Protein AF-A0A6N2Y476-F1 (afdb_monomer)

Foldseek 3Di:
DPPPPDPLDDADFAAEEEEEQCFLVVVCLVCLVRDDPRYAYEYEYQDPVRLVSNCVSPVVRNNHPYYDYDPLVDDPPDDPDDPDDDDNVVSPPSVVVVVVVVCVVPQWHWYDDPVGIDIDHDDDPPD

Solvent-accessible surface area (backbone atoms only — not comparable to full-atom values): 7769 Å² total; per-residue (Å²): 134,86,80,78,73,77,78,79,82,74,79,56,87,68,32,36,37,40,30,58,70,39,51,41,35,58,72,55,49,79,39,53,98,63,59,64,84,55,35,40,33,34,39,22,24,61,49,66,70,32,45,54,46,16,47,73,57,37,70,85,40,86,35,57,74,42,77,43,81,44,38,64,90,49,57,100,82,62,82,97,79,72,97,72,92,72,64,69,88,76,44,52,68,52,46,51,52,53,52,49,53,52,38,68,77,54,50,41,36,34,40,44,47,102,89,48,78,47,81,49,63,70,76,77,78,83,125

Secondary structure (DSSP, 8-state):
-------SS-PPTT-EEEEET-TTSHHHHHTGGGS-TT-EEEEEES-HHHHHHHHHHHTT-TTEEEEEE--SS--TTS-S-------GGG-HHHHHHHHHHHHHHHSEEEEEETTEEEEEEPPP---

Nearest PDB structures (foldseek):
  3gu3-assembly1_B  TM=7.467E-01  e=5.320E-04  Bacillus cereus ATCC 14579
  3id5-assembly1_F  TM=5.139E-01  e=8.970E-04  Saccharolobus solfataricus
  3eey-assembly4_I  TM=5.466E-01  e=1.964E-03  Acetivibrio thermocellus ATCC 27405
  7cvu-assembly2_B  TM=7.503E-01  e=2.676E-02  Niastella koreensis GR20-10
  7cvu-assembly1_A  TM=7.505E-01  e=3.960E-02  Niastella koreensis GR20-10

Sequence (127 aa):
MLFIEYTYNQFCPNAKILDIGCGDGTIWLNNQNKISNNISITLADISLKMLEECQNNTQHLPQIKTIEEADCYYLPYLDKSFDNLEPLYKKKKQLYEYMQKYLNKNNLFYLTTHAGMFVARKRKKCR

InterPro domains:
  IPR029063 S-adenosyl-L-methionine-dependent methyltransferase superfamily [G3DSA:3.40.50.150] (1-125)
  IPR029063 S-adenosyl-L-methionine-dependent methyltransferase superfamily [SSF53335] (11-118)
  IPR041698 Methyltransferase domain 25 [PF13649] (17-83)

pLDDT: mean 73.13, std 19.42, range [24.47, 97.31]

Structure (mmCIF, N/CA/C/O backbone):
data_AF-A0A6N2Y476-F1
#
_entry.id   AF-A0A6N2Y476-F1
#
loop_
_atom_site.group_PDB
_atom_site.id
_atom_site.type_symbol
_atom_site.label_atom_id
_atom_site.label_alt_id
_atom_site.label_comp_id
_atom_site.label_asym_id
_atom_site.label_entity_id
_atom_site.label_seq_id
_atom_site.pdbx_PDB_ins_code
_atom_site.Cartn_x
_atom_site.Cartn_y
_atom_site.Cartn_z
_atom_site.occupancy
_atom_site.B_iso_or_equiv
_atom_site.auth_seq_id
_atom_site.auth_comp_id
_atom_site.auth_asym_i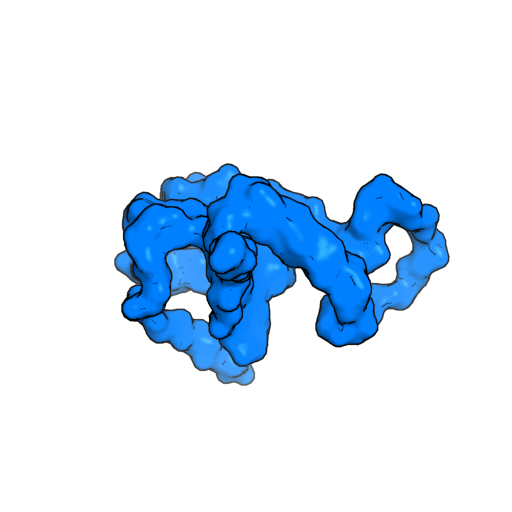d
_atom_site.auth_atom_id
_atom_site.pdbx_PDB_model_num
ATOM 1 N N . MET A 1 1 ? 4.094 22.759 -2.926 1.00 27.27 1 MET A N 1
ATOM 2 C CA . MET A 1 1 ? 3.760 21.923 -1.756 1.00 27.27 1 MET A CA 1
ATOM 3 C C . MET A 1 1 ? 2.258 21.687 -1.787 1.00 27.27 1 MET A C 1
ATOM 5 O O . MET A 1 1 ? 1.499 22.546 -1.363 1.00 27.27 1 MET A O 1
ATOM 9 N N . LEU A 1 2 ? 1.820 20.611 -2.447 1.00 24.47 2 LEU A N 1
ATOM 10 C CA . LEU A 1 2 ? 0.409 20.223 -2.472 1.00 24.47 2 LEU A CA 1
ATOM 11 C C . LEU A 1 2 ? 0.092 19.628 -1.100 1.00 24.47 2 LEU A C 1
ATOM 13 O O . LEU A 1 2 ? 0.445 18.486 -0.820 1.00 24.47 2 LEU A O 1
ATOM 17 N N . PHE A 1 3 ? -0.505 20.437 -0.229 1.00 28.52 3 PHE A N 1
ATOM 18 C CA . PHE A 1 3 ? -1.134 19.951 0.991 1.00 28.52 3 PHE A CA 1
ATOM 19 C C . PHE A 1 3 ? -2.353 19.128 0.574 1.00 28.52 3 PHE A C 1
ATOM 21 O O . PHE A 1 3 ? -3.439 19.661 0.369 1.00 28.52 3 PHE A O 1
ATOM 28 N N . ILE A 1 4 ? -2.169 17.823 0.386 1.00 38.19 4 ILE A N 1
ATOM 29 C CA . ILE A 1 4 ? -3.295 16.893 0.367 1.00 38.19 4 ILE A CA 1
ATOM 30 C C . ILE A 1 4 ? -3.706 16.736 1.830 1.00 38.19 4 ILE A C 1
ATOM 32 O O . ILE A 1 4 ? -3.231 15.850 2.540 1.00 38.19 4 ILE A O 1
ATOM 36 N N . GLU A 1 5 ? -4.538 17.654 2.317 1.00 39.50 5 GLU A N 1
ATOM 37 C CA . GLU A 1 5 ? -5.277 17.416 3.548 1.00 39.50 5 GLU A CA 1
ATOM 38 C C . GLU A 1 5 ? -6.262 16.277 3.274 1.00 39.50 5 GLU A C 1
ATOM 40 O O . GLU A 1 5 ? -7.252 16.432 2.556 1.00 39.50 5 GLU A O 1
ATOM 45 N N . TYR A 1 6 ? -5.972 15.099 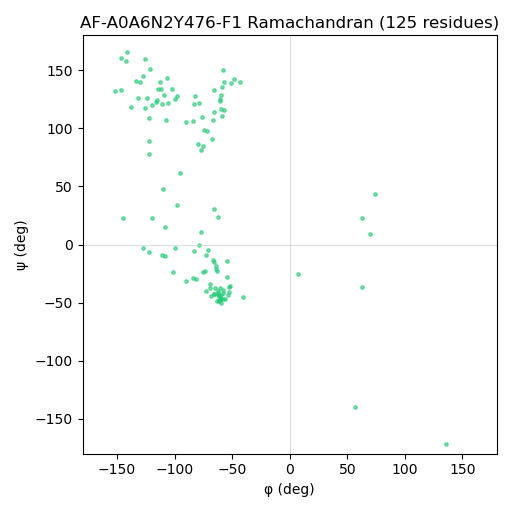3.824 1.00 51.03 6 TYR A N 1
ATOM 46 C CA . TYR A 1 6 ? -6.932 14.006 3.869 1.00 51.03 6 TYR A CA 1
ATOM 47 C C . TYR A 1 6 ? -8.168 14.484 4.632 1.00 51.03 6 TYR A C 1
ATOM 49 O O . TYR A 1 6 ? -8.131 14.696 5.845 1.00 51.03 6 TYR A O 1
ATOM 57 N N . THR A 1 7 ? -9.285 14.656 3.929 1.00 45.12 7 THR A N 1
ATOM 58 C CA . THR A 1 7 ? -10.573 14.993 4.541 1.00 45.12 7 THR A CA 1
ATOM 59 C C . THR A 1 7 ? -11.190 13.741 5.179 1.00 45.12 7 THR A C 1
ATOM 61 O O . THR A 1 7 ? -12.023 13.051 4.604 1.00 45.12 7 THR A O 1
ATOM 64 N N . TYR A 1 8 ? -10.699 13.461 6.388 1.00 46.69 8 TYR A N 1
ATOM 65 C CA . TYR A 1 8 ? -11.151 12.668 7.550 1.00 46.69 8 TYR A CA 1
ATOM 66 C C . TYR A 1 8 ? -12.407 11.759 7.528 1.00 46.69 8 TYR A C 1
ATOM 68 O O . TYR A 1 8 ? -12.466 10.829 8.323 1.00 46.69 8 TYR A O 1
ATOM 76 N N . ASN A 1 9 ? -13.428 11.962 6.693 1.00 46.47 9 ASN A N 1
ATOM 77 C CA . ASN A 1 9 ? -14.793 11.492 7.004 1.00 46.47 9 ASN A CA 1
ATOM 78 C C . ASN A 1 9 ? -15.426 10.485 6.020 1.00 46.47 9 ASN A C 1
ATOM 80 O O . ASN A 1 9 ? -16.649 10.384 5.973 1.00 46.47 9 ASN A O 1
ATOM 84 N N . GLN A 1 10 ? -14.656 9.726 5.228 1.00 61.03 10 GLN A N 1
ATOM 85 C CA . GLN A 1 10 ? -15.246 8.896 4.151 1.00 61.03 10 GLN A CA 1
ATOM 86 C C . GLN A 1 10 ? -14.973 7.385 4.193 1.00 61.03 10 GLN A C 1
ATOM 88 O O . GLN A 1 10 ? -15.556 6.645 3.391 1.00 61.03 10 GLN A O 1
ATOM 93 N N . PHE A 1 11 ? -14.126 6.884 5.094 1.00 72.50 11 PHE A N 1
ATOM 94 C CA . PHE A 1 11 ? -13.898 5.441 5.156 1.00 72.50 11 PHE A CA 1
ATOM 95 C C . PHE A 1 11 ? -15.050 4.754 5.880 1.00 72.50 11 PHE A C 1
ATOM 97 O O . PHE A 1 11 ? -15.338 5.047 7.040 1.00 72.50 11 PHE A O 1
ATOM 104 N N . CYS A 1 12 ? -15.710 3.816 5.200 1.00 74.31 12 CYS A N 1
ATOM 105 C CA . CYS A 1 12 ? -16.671 2.949 5.862 1.00 74.31 12 CYS A CA 1
ATOM 106 C C . CYS A 1 12 ? -15.991 2.185 7.015 1.00 74.31 12 CYS A C 1
ATOM 108 O O . CYS A 1 12 ? -14.807 1.849 6.917 1.00 74.31 12 CYS A O 1
ATOM 110 N N . PRO A 1 13 ? -16.727 1.836 8.084 1.00 78.31 13 PRO A N 1
ATOM 111 C CA . PRO A 1 13 ? -16.233 0.881 9.068 1.00 78.31 13 PRO A CA 1
ATOM 112 C C . PRO A 1 13 ? -15.732 -0.395 8.380 1.00 78.31 13 PRO A C 1
ATOM 114 O O . PRO A 1 13 ? -16.360 -0.884 7.438 1.00 78.31 13 PRO A O 1
ATOM 117 N N . ASN A 1 14 ? -14.612 -0.939 8.850 1.00 84.19 14 ASN A N 1
ATOM 118 C CA . ASN A 1 14 ? -13.925 -2.096 8.265 1.00 84.19 14 ASN A CA 1
ATOM 119 C C . ASN A 1 14 ? -13.399 -1.859 6.840 1.00 84.19 14 ASN A C 1
ATOM 121 O O . ASN A 1 14 ? -13.196 -2.817 6.088 1.00 84.19 14 ASN A O 1
ATOM 125 N N . ALA A 1 15 ? -13.181 -0.598 6.450 1.00 84.81 15 ALA A N 1
ATOM 126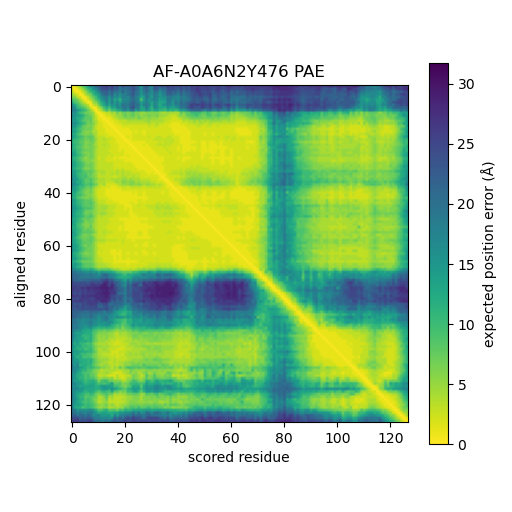 C CA . ALA A 1 15 ? -12.571 -0.272 5.171 1.00 84.81 15 ALA A CA 1
ATOM 127 C C . ALA A 1 15 ? -11.199 -0.933 5.031 1.00 84.81 15 ALA A C 1
ATOM 129 O O . ALA A 1 15 ? -10.386 -0.965 5.957 1.00 84.81 15 ALA A O 1
ATOM 130 N N . LYS A 1 16 ? -10.946 -1.420 3.818 1.00 89.00 16 LYS A N 1
ATOM 131 C CA . LYS A 1 16 ? -9.636 -1.879 3.379 1.00 89.00 16 LYS A CA 1
ATOM 132 C C . LYS A 1 16 ? -9.071 -0.835 2.433 1.00 89.00 16 LYS A C 1
ATOM 134 O O . LYS A 1 16 ? -9.713 -0.503 1.438 1.00 89.00 16 LYS A O 1
ATOM 139 N N . ILE A 1 17 ? -7.911 -0.299 2.761 1.00 87.75 17 ILE A N 1
ATOM 140 C CA . ILE A 1 17 ? -7.265 0.788 2.034 1.00 87.75 17 ILE A CA 1
ATOM 141 C C . ILE A 1 17 ? -5.996 0.236 1.395 1.00 87.75 17 ILE A C 1
ATOM 143 O O . ILE A 1 17 ? -5.307 -0.598 1.982 1.00 87.75 17 ILE A O 1
ATOM 147 N N . LEU A 1 18 ? -5.733 0.665 0.172 1.00 87.75 18 LEU A N 1
ATOM 148 C CA . LEU A 1 18 ? -4.513 0.406 -0.570 1.00 87.75 18 LEU A CA 1
ATOM 149 C C . LEU A 1 18 ? -3.945 1.757 -1.003 1.00 87.75 18 LEU A C 1
ATOM 151 O O . LEU A 1 18 ? -4.598 2.477 -1.756 1.00 87.75 18 LEU A O 1
ATOM 155 N N . ASP A 1 19 ? -2.754 2.087 -0.525 1.00 87.12 19 ASP A N 1
ATOM 156 C CA . ASP A 1 19 ? -2.032 3.301 -0.900 1.00 87.12 19 ASP A CA 1
ATOM 157 C C . ASP A 1 19 ? -0.856 2.926 -1.802 1.00 87.12 19 ASP A C 1
ATOM 159 O O . ASP A 1 19 ? 0.101 2.309 -1.337 1.00 87.12 19 ASP A O 1
ATOM 163 N N . ILE A 1 20 ? -0.967 3.221 -3.102 1.00 81.69 20 ILE A N 1
ATOM 164 C CA . ILE A 1 20 ? 0.055 2.869 -4.098 1.00 81.69 20 ILE A CA 1
ATOM 165 C C . ILE A 1 20 ? 0.949 4.080 -4.344 1.00 81.69 20 ILE A C 1
ATOM 167 O O . ILE A 1 20 ? 0.460 5.149 -4.714 1.00 81.69 20 ILE A O 1
ATOM 171 N N . GLY A 1 21 ? 2.258 3.876 -4.229 1.00 82.12 21 GLY A N 1
ATOM 172 C CA . GLY A 1 21 ? 3.224 4.966 -4.172 1.00 82.12 21 GLY A CA 1
ATOM 173 C C . GLY A 1 21 ? 3.173 5.654 -2.811 1.00 82.12 21 GLY A C 1
ATOM 174 O O . GLY A 1 21 ? 3.126 6.881 -2.750 1.00 82.12 21 GLY A O 1
ATOM 175 N N . CYS A 1 22 ? 3.094 4.868 -1.731 1.00 87.00 22 CYS A N 1
ATOM 176 C CA . CYS A 1 22 ? 2.955 5.390 -0.371 1.00 87.00 22 CYS A CA 1
ATOM 177 C C . CYS A 1 22 ? 4.187 6.173 0.115 1.00 87.00 22 CYS A C 1
ATOM 179 O O . CYS A 1 22 ? 4.109 6.848 1.147 1.00 87.00 22 CYS A O 1
ATOM 181 N N . GLY A 1 23 ? 5.322 6.069 -0.588 1.00 88.56 23 GLY A N 1
ATOM 182 C CA . GLY A 1 23 ? 6.595 6.641 -0.175 1.00 88.56 23 GLY A CA 1
ATOM 183 C C . GLY A 1 23 ? 7.012 6.137 1.205 1.00 88.56 23 GLY A C 1
ATOM 184 O O . GLY A 1 23 ? 6.790 4.980 1.559 1.00 88.56 23 GLY A O 1
ATOM 185 N N . ASP A 1 24 ? 7.564 7.038 2.006 1.00 92.62 24 ASP A N 1
ATOM 186 C CA . ASP A 1 24 ? 7.990 6.809 3.390 1.00 92.62 24 ASP A CA 1
ATOM 187 C C . ASP A 1 24 ? 6.827 6.774 4.409 1.00 92.62 24 ASP A C 1
ATOM 189 O 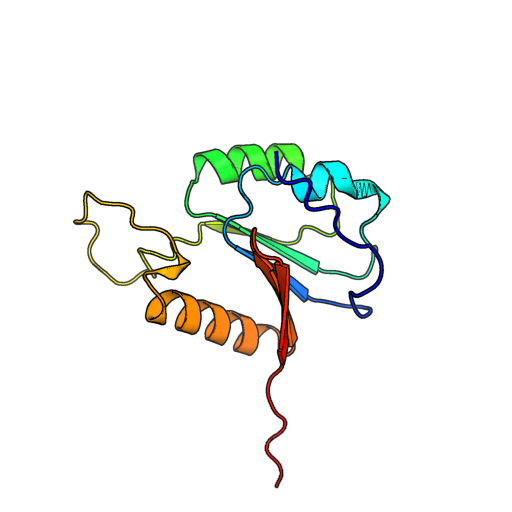O . ASP A 1 24 ? 7.046 6.836 5.619 1.00 92.62 24 ASP A O 1
ATOM 193 N N . GLY A 1 25 ? 5.568 6.737 3.958 1.00 91.81 25 GLY A N 1
ATOM 194 C CA . GLY A 1 25 ? 4.399 6.712 4.839 1.00 91.81 25 GLY A CA 1
ATOM 195 C C . GLY A 1 25 ? 4.127 8.011 5.612 1.00 91.81 25 GLY A C 1
ATOM 196 O O . GLY A 1 25 ? 3.229 8.020 6.460 1.00 91.81 25 GLY A O 1
ATOM 197 N N . THR A 1 26 ? 4.819 9.121 5.319 1.00 90.25 26 THR A N 1
ATOM 198 C CA . THR A 1 26 ? 4.671 10.415 6.021 1.00 90.25 26 THR A CA 1
ATOM 199 C C . THR A 1 26 ? 3.220 10.891 6.099 1.00 90.25 26 THR A C 1
ATOM 201 O O . THR A 1 26 ? 2.789 11.454 7.105 1.00 90.25 26 THR A O 1
ATOM 204 N N . ILE A 1 27 ? 2.424 10.637 5.060 1.00 86.94 27 ILE A N 1
ATOM 205 C CA . ILE A 1 27 ? 0.994 10.960 5.043 1.00 86.94 27 ILE A CA 1
ATOM 206 C C . ILE A 1 27 ? 0.245 10.282 6.199 1.00 86.94 27 ILE A C 1
ATOM 208 O O . ILE A 1 27 ? -0.544 10.934 6.887 1.00 86.94 27 ILE A O 1
ATOM 212 N N . TRP A 1 28 ? 0.484 8.991 6.418 1.00 89.69 28 TRP A N 1
ATOM 213 C CA . TRP A 1 28 ? -0.186 8.214 7.458 1.00 89.69 28 TRP A CA 1
ATOM 214 C C . TRP A 1 28 ? 0.328 8.597 8.840 1.00 89.69 28 TRP A C 1
ATOM 216 O O . TRP A 1 28 ? -0.475 8.790 9.751 1.00 89.69 28 TRP A O 1
ATOM 226 N N . LEU A 1 29 ? 1.638 8.817 8.969 1.00 91.12 29 LEU A N 1
ATOM 227 C CA . LEU A 1 29 ? 2.256 9.295 10.204 1.00 91.12 29 LEU A CA 1
ATOM 228 C C . LEU A 1 29 ? 1.687 10.656 10.638 1.00 91.12 29 LEU A C 1
ATOM 230 O O . LEU A 1 29 ? 1.206 10.802 11.762 1.00 91.12 29 LEU A O 1
ATOM 234 N N . ASN A 1 30 ? 1.650 11.635 9.732 1.00 89.56 30 ASN A N 1
ATOM 235 C CA . ASN A 1 30 ? 1.143 12.981 10.019 1.00 89.56 30 ASN A CA 1
ATOM 236 C C . ASN A 1 30 ? -0.347 12.995 10.386 1.00 89.56 30 ASN A C 1
ATOM 238 O O . ASN A 1 30 ? -0.823 13.918 11.047 1.00 89.56 30 ASN A O 1
ATOM 242 N N . ASN A 1 31 ? -1.092 11.972 9.966 1.00 85.69 31 ASN A N 1
ATOM 243 C CA . ASN A 1 31 ? -2.515 11.831 10.240 1.00 85.69 31 ASN A CA 1
ATOM 244 C C . ASN A 1 31 ? -2.818 10.715 11.251 1.00 85.69 31 ASN A C 1
ATOM 246 O O . ASN A 1 31 ? -3.979 10.358 11.394 1.00 85.69 31 ASN A O 1
ATOM 250 N N . GLN A 1 32 ? -1.840 10.193 11.998 1.00 88.25 32 GLN A N 1
ATOM 251 C CA . GLN A 1 32 ? -2.022 9.022 12.872 1.00 88.25 32 GLN A CA 1
ATOM 252 C C . GLN A 1 32 ? -3.194 9.132 13.861 1.00 88.25 32 GLN A C 1
ATOM 254 O O . GLN A 1 32 ? -3.985 8.203 14.002 1.00 88.25 32 GLN A O 1
ATOM 259 N N . ASN A 1 33 ? -3.382 10.308 14.470 1.00 86.94 33 ASN A N 1
ATOM 260 C CA . ASN A 1 33 ? -4.462 10.573 15.433 1.00 86.94 33 ASN A CA 1
ATOM 261 C C . ASN A 1 33 ? -5.851 10.649 14.774 1.00 86.94 33 ASN A C 1
ATOM 263 O O . ASN A 1 33 ? -6.866 10.817 15.448 1.00 86.94 33 ASN A O 1
ATOM 267 N N . LYS A 1 34 ? -5.880 10.571 13.443 1.00 82.00 34 LYS A N 1
ATOM 268 C CA . LYS A 1 34 ? -7.046 10.748 12.586 1.00 82.00 34 LYS A CA 1
ATOM 269 C C . LYS A 1 34 ? -7.543 9.460 11.954 1.00 82.00 34 LYS A C 1
ATOM 271 O O . LYS A 1 34 ? -8.623 9.431 11.368 1.00 82.00 34 LYS A O 1
ATOM 276 N N . ILE A 1 35 ? -6.770 8.389 12.084 1.00 82.00 35 ILE A N 1
ATOM 277 C CA . ILE A 1 35 ? -7.069 7.106 11.468 1.00 82.00 35 ILE A CA 1
ATOM 278 C C . ILE A 1 35 ? -8.053 6.348 12.361 1.00 82.00 35 ILE A C 1
ATOM 280 O O . ILE A 1 35 ? -7.762 6.045 13.517 1.00 82.00 35 ILE A O 1
ATOM 284 N N . SER A 1 36 ? -9.224 6.004 11.820 1.00 84.56 36 SER A N 1
ATOM 285 C CA . SER A 1 36 ? -10.177 5.143 12.525 1.00 84.56 36 SER A CA 1
ATOM 286 C C . SER A 1 36 ? -9.541 3.792 12.864 1.00 84.56 36 SER A C 1
ATOM 288 O O . SER A 1 36 ? -8.919 3.166 12.012 1.00 84.56 36 SER A O 1
ATOM 290 N N . ASN A 1 37 ? -9.739 3.299 14.088 1.00 84.56 37 ASN A N 1
ATOM 291 C CA . ASN A 1 37 ? -9.180 2.014 14.532 1.00 84.56 37 ASN A CA 1
ATOM 292 C C . ASN A 1 37 ? -9.728 0.804 13.757 1.00 84.56 37 ASN A C 1
ATOM 294 O O . ASN A 1 37 ? -9.092 -0.245 13.717 1.00 84.56 37 ASN A O 1
ATOM 298 N N . ASN A 1 38 ? -10.893 0.950 13.123 1.00 86.56 38 ASN A N 1
ATOM 299 C CA . ASN A 1 38 ? -11.593 -0.140 12.445 1.00 86.56 38 ASN A CA 1
ATOM 300 C C . ASN A 1 38 ? -11.322 -0.155 10.937 1.00 86.56 38 ASN A C 1
ATOM 302 O O . ASN A 1 38 ? -12.217 -0.483 10.165 1.00 86.56 38 ASN A O 1
ATOM 306 N N . ILE A 1 39 ? -10.129 0.229 10.491 1.00 87.81 39 ILE A N 1
ATOM 307 C CA . ILE A 1 39 ? -9.731 0.116 9.083 1.00 87.81 39 ILE A CA 1
ATOM 308 C C . ILE A 1 39 ? -8.421 -0.659 8.974 1.00 87.81 39 ILE A C 1
ATOM 310 O O . ILE A 1 39 ? -7.675 -0.811 9.940 1.00 87.81 39 ILE A O 1
ATOM 314 N N . SER A 1 40 ? -8.161 -1.202 7.793 1.00 92.00 40 SER A N 1
ATOM 315 C CA . SER A 1 40 ? -6.922 -1.911 7.481 1.00 92.00 40 SER A CA 1
ATOM 316 C C . SER A 1 40 ? -6.272 -1.266 6.275 1.00 92.00 40 SER A C 1
ATOM 318 O O . SER A 1 40 ? -6.917 -1.122 5.238 1.00 92.00 40 SER A O 1
ATOM 320 N N . ILE A 1 41 ? -5.009 -0.891 6.413 1.00 91.50 41 ILE A N 1
ATOM 321 C CA . ILE A 1 41 ? -4.251 -0.180 5.390 1.00 91.50 41 ILE A CA 1
ATOM 322 C C . ILE A 1 41 ? -3.124 -1.084 4.895 1.00 91.50 41 ILE A C 1
ATOM 324 O O . ILE A 1 41 ? -2.414 -1.714 5.686 1.00 91.50 41 ILE A O 1
ATOM 328 N N . THR A 1 42 ? -2.984 -1.148 3.577 1.00 92.31 42 THR A N 1
ATOM 329 C CA . THR A 1 42 ? -1.832 -1.713 2.879 1.00 92.31 42 THR A CA 1
ATOM 330 C C . THR A 1 42 ? -1.082 -0.578 2.200 1.00 92.31 42 THR A C 1
ATOM 332 O O . THR A 1 42 ? -1.668 0.143 1.390 1.00 92.31 42 THR A O 1
ATOM 335 N N . LEU A 1 43 ? 0.188 -0.418 2.563 1.00 91.19 43 LEU A N 1
ATOM 336 C CA . LEU A 1 43 ? 1.106 0.561 1.993 1.00 91.19 43 LEU A CA 1
ATOM 337 C C . LEU A 1 43 ? 1.981 -0.147 0.965 1.00 91.19 43 LEU A C 1
ATOM 339 O O . LEU A 1 43 ? 2.573 -1.183 1.267 1.00 91.19 43 LEU A O 1
ATOM 343 N N . ALA A 1 44 ? 2.003 0.374 -0.254 1.00 88.44 44 ALA A N 1
ATOM 344 C CA . ALA A 1 44 ? 2.689 -0.250 -1.367 1.00 88.44 44 ALA A CA 1
ATOM 345 C C . ALA A 1 44 ? 3.544 0.784 -2.101 1.00 88.44 44 ALA A C 1
ATOM 347 O O . ALA A 1 44 ? 3.043 1.817 -2.547 1.00 88.44 44 ALA A O 1
ATOM 348 N N . ASP A 1 45 ? 4.828 0.490 -2.266 1.00 85.75 45 ASP A N 1
ATOM 349 C CA . ASP A 1 45 ? 5.768 1.311 -3.028 1.00 85.75 45 ASP A CA 1
ATOM 350 C C . ASP A 1 45 ? 6.739 0.408 -3.791 1.00 85.75 45 ASP A C 1
ATOM 352 O O . ASP A 1 45 ? 6.933 -0.758 -3.449 1.00 85.75 45 ASP A O 1
ATOM 356 N N . ILE A 1 46 ? 7.334 0.946 -4.849 1.00 81.06 46 ILE A N 1
ATOM 357 C CA . ILE A 1 46 ? 8.364 0.258 -5.628 1.00 81.06 46 ILE A CA 1
ATOM 358 C C . ILE A 1 46 ? 9.738 0.378 -4.965 1.00 81.06 46 ILE A C 1
ATOM 360 O O . ILE A 1 46 ? 10.596 -0.485 -5.118 1.00 81.06 46 ILE A O 1
ATOM 364 N N . SER A 1 47 ? 9.982 1.469 -4.243 1.00 83.94 47 SER A N 1
ATOM 365 C CA . SER A 1 47 ? 11.282 1.736 -3.651 1.00 83.94 47 SER A CA 1
ATOM 366 C C . SER A 1 47 ? 11.411 1.016 -2.314 1.00 83.94 47 SER A C 1
ATOM 368 O O . SER A 1 47 ? 10.874 1.470 -1.307 1.00 83.94 47 SER A O 1
ATOM 370 N N . LEU A 1 48 ? 12.195 -0.065 -2.272 1.00 86.50 48 LEU A N 1
ATOM 371 C CA . LEU A 1 48 ? 12.531 -0.761 -1.021 1.00 86.50 48 LEU A CA 1
ATOM 372 C C . LEU A 1 48 ? 13.103 0.183 0.044 1.00 86.50 48 LEU A C 1
ATOM 374 O O . LEU A 1 48 ? 12.776 0.048 1.218 1.00 86.50 48 LEU A O 1
ATOM 378 N N . LYS A 1 49 ? 13.893 1.181 -0.373 1.00 88.88 49 LYS A N 1
ATOM 379 C CA . LYS A 1 49 ? 14.398 2.221 0.530 1.00 88.88 49 LYS A CA 1
ATOM 380 C C . LYS A 1 49 ? 13.254 3.032 1.152 1.00 88.88 49 LYS A C 1
ATOM 382 O O . LYS A 1 49 ? 13.264 3.276 2.353 1.00 88.88 49 LYS A O 1
ATOM 387 N N . MET A 1 50 ? 12.261 3.428 0.350 1.00 90.94 50 MET A N 1
ATOM 388 C CA . MET A 1 50 ? 11.075 4.117 0.874 1.00 90.94 50 MET A CA 1
ATOM 389 C C . MET A 1 50 ? 10.274 3.205 1.801 1.00 90.94 50 MET A C 1
ATOM 391 O O . MET A 1 50 ? 9.781 3.678 2.814 1.00 90.94 50 MET A O 1
ATOM 395 N N . LEU A 1 51 ? 10.167 1.907 1.504 1.00 93.50 51 LEU A N 1
ATOM 396 C CA . LEU A 1 51 ? 9.443 0.961 2.358 1.00 93.50 51 LEU A CA 1
ATOM 397 C C . LEU A 1 51 ? 10.134 0.701 3.695 1.00 93.50 51 LEU A C 1
ATOM 399 O O . LEU A 1 51 ? 9.451 0.530 4.701 1.00 93.50 51 LEU A O 1
ATOM 40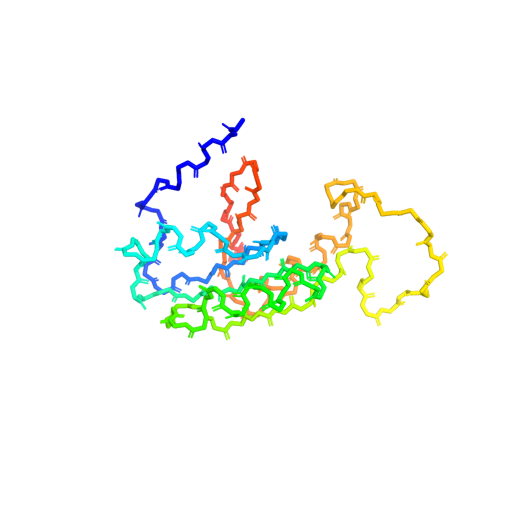3 N N . GLU A 1 52 ? 11.464 0.706 3.728 1.00 95.31 52 GLU A N 1
ATOM 404 C CA . GLU A 1 52 ? 12.226 0.655 4.975 1.00 95.31 52 GLU A CA 1
ATOM 405 C C . GLU A 1 52 ? 11.920 1.882 5.847 1.00 95.31 52 GLU A C 1
ATOM 407 O O . GLU A 1 52 ? 11.560 1.749 7.019 1.00 95.31 52 GLU A O 1
ATOM 412 N N . GLU A 1 53 ? 11.969 3.082 5.261 1.00 96.31 53 GLU A N 1
ATOM 413 C CA . GLU A 1 53 ? 11.587 4.327 5.938 1.00 96.31 53 GLU A CA 1
ATOM 414 C C . GLU A 1 53 ? 10.101 4.311 6.351 1.00 96.31 53 GLU A C 1
ATOM 416 O O . GLU A 1 53 ? 9.760 4.677 7.476 1.00 96.31 53 GLU A O 1
ATOM 421 N N . CYS A 1 54 ? 9.222 3.788 5.495 1.00 96.25 54 CYS A N 1
ATOM 422 C CA . CYS A 1 54 ? 7.791 3.629 5.741 1.00 96.25 54 CYS A CA 1
ATOM 423 C C . CYS A 1 54 ? 7.506 2.725 6.937 1.00 96.25 54 CYS A C 1
ATOM 425 O O . CYS A 1 54 ? 6.719 3.084 7.818 1.00 96.25 54 CYS A O 1
ATOM 427 N N . GLN A 1 55 ? 8.173 1.574 7.006 1.00 97.31 55 GLN A N 1
ATOM 428 C CA . GLN A 1 55 ? 8.082 0.661 8.137 1.00 97.31 55 GLN A CA 1
ATOM 429 C C . GLN A 1 55 ? 8.523 1.361 9.421 1.00 97.31 55 GLN A C 1
ATOM 431 O O . GLN A 1 55 ? 7.800 1.313 10.416 1.00 97.31 55 GLN A O 1
ATOM 436 N N . ASN A 1 56 ? 9.648 2.076 9.394 1.00 97.12 56 ASN A N 1
ATOM 437 C CA . ASN A 1 56 ? 10.133 2.814 10.559 1.00 97.12 56 ASN A CA 1
ATOM 438 C C . ASN A 1 56 ? 9.129 3.874 11.034 1.00 97.12 56 ASN A C 1
ATOM 440 O O . ASN A 1 56 ? 8.862 3.964 12.234 1.00 97.12 56 ASN A O 1
ATOM 444 N N . ASN A 1 57 ? 8.536 4.612 10.095 1.00 96.62 57 ASN A N 1
ATOM 445 C CA . ASN A 1 57 ? 7.586 5.692 10.351 1.00 96.62 57 ASN A CA 1
ATOM 446 C C . ASN A 1 57 ? 6.201 5.215 10.794 1.00 96.62 57 ASN A C 1
ATOM 448 O O . ASN A 1 57 ? 5.458 5.998 11.380 1.00 96.62 57 ASN A O 1
ATOM 452 N N . THR A 1 58 ? 5.807 3.979 10.479 1.00 96.19 58 THR A N 1
ATOM 453 C CA . THR A 1 58 ? 4.410 3.542 10.636 1.00 96.19 58 THR A CA 1
ATOM 454 C C . THR A 1 58 ? 4.221 2.259 11.441 1.00 96.19 58 THR A C 1
ATOM 456 O O . THR A 1 58 ? 3.083 1.897 11.729 1.00 96.19 58 THR A O 1
ATOM 459 N N . GLN A 1 59 ? 5.294 1.596 11.884 1.00 95.50 59 GLN A N 1
ATOM 460 C CA . GLN A 1 59 ? 5.232 0.355 12.675 1.00 95.50 59 GLN A CA 1
ATOM 461 C C . GLN A 1 59 ? 4.377 0.441 13.950 1.00 95.50 59 GLN A C 1
ATOM 463 O O . GLN A 1 59 ? 3.827 -0.566 14.390 1.00 95.50 59 GLN A O 1
ATOM 468 N N . HIS A 1 60 ? 4.249 1.625 14.555 1.00 95.38 60 HIS A N 1
ATOM 469 C CA . HIS A 1 60 ? 3.428 1.844 15.750 1.00 95.38 60 HIS A CA 1
ATOM 470 C C . HIS A 1 60 ? 1.944 2.078 15.440 1.00 95.38 60 HIS A C 1
ATOM 472 O O . HIS A 1 60 ? 1.140 2.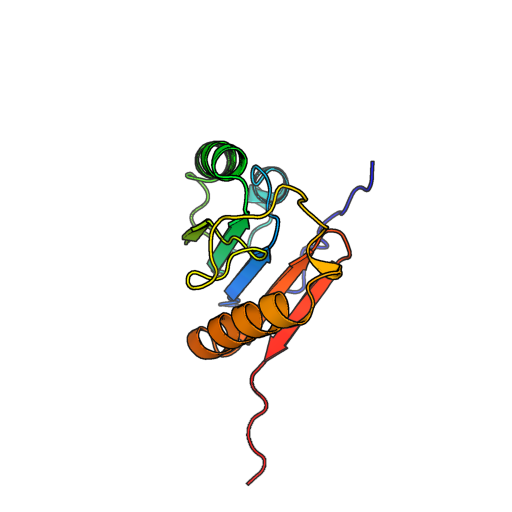170 16.367 1.00 95.38 60 HIS A O 1
ATOM 478 N N . LEU A 1 61 ? 1.565 2.182 14.164 1.00 94.56 61 LEU A N 1
ATOM 479 C CA . LEU A 1 61 ? 0.191 2.406 13.725 1.00 94.56 61 LEU A CA 1
ATOM 480 C C . LEU A 1 61 ? -0.517 1.060 13.519 1.00 94.56 61 LEU A C 1
ATOM 482 O O . LEU A 1 61 ? -0.294 0.394 12.505 1.00 94.56 61 LEU A O 1
ATOM 486 N N . PRO A 1 62 ? -1.425 0.643 14.422 1.00 94.56 62 PRO A N 1
ATOM 487 C CA . PRO A 1 62 ? -2.043 -0.678 14.346 1.00 94.56 62 PRO A CA 1
ATOM 488 C C . PRO A 1 62 ? -2.910 -0.872 13.098 1.00 94.56 62 PRO A C 1
ATOM 490 O O . PRO A 1 62 ? -3.236 -2.008 12.759 1.00 94.56 62 PRO A O 1
ATOM 493 N N . GLN A 1 63 ? -3.330 0.198 12.426 1.00 93.56 63 GLN A N 1
ATOM 494 C CA . GLN A 1 63 ? -4.136 0.148 11.208 1.00 93.56 63 GLN A CA 1
ATOM 495 C C . GLN A 1 63 ? -3.311 -0.265 9.982 1.00 93.56 63 GLN A C 1
ATOM 497 O O . GLN A 1 63 ? -3.887 -0.795 9.029 1.00 93.56 63 GLN A O 1
ATOM 502 N N . ILE A 1 64 ? -1.986 -0.071 10.002 1.00 94.94 64 ILE A N 1
ATOM 503 C CA . ILE A 1 64 ? -1.088 -0.548 8.948 1.00 94.94 64 ILE A CA 1
ATOM 504 C C . ILE A 1 64 ? -0.909 -2.053 9.132 1.00 94.94 64 ILE A C 1
ATOM 506 O O . ILE A 1 64 ? -0.330 -2.525 10.106 1.00 94.94 64 ILE A O 1
ATOM 510 N N . LYS A 1 65 ? -1.487 -2.832 8.215 1.00 95.00 65 LYS A N 1
ATOM 511 C CA . LYS A 1 65 ? -1.485 -4.302 8.289 1.00 95.00 65 LYS A CA 1
ATOM 512 C C . LYS A 1 65 ? -0.455 -4.933 7.374 1.00 95.00 65 LYS A C 1
ATOM 514 O O . LYS A 1 65 ? -0.090 -6.091 7.561 1.00 95.00 65 LYS A O 1
ATOM 519 N N . THR A 1 66 ? -0.060 -4.217 6.332 1.00 93.69 66 THR A N 1
ATOM 520 C CA . THR A 1 66 ? 0.839 -4.731 5.306 1.00 93.69 66 THR A CA 1
ATOM 521 C C . THR A 1 66 ? 1.610 -3.565 4.717 1.00 93.69 66 THR A C 1
ATOM 523 O O . THR A 1 66 ? 1.013 -2.551 4.359 1.00 93.69 66 THR A O 1
ATOM 526 N N . ILE A 1 67 ? 2.920 -3.740 4.622 1.00 93.31 67 ILE A N 1
ATOM 527 C CA . ILE A 1 67 ? 3.818 -2.907 3.834 1.00 93.31 67 ILE A CA 1
ATOM 528 C C . ILE A 1 67 ? 4.440 -3.864 2.828 1.00 93.31 67 ILE A C 1
ATOM 530 O O . ILE A 1 67 ? 5.004 -4.884 3.228 1.00 93.31 67 ILE A O 1
ATOM 534 N N . GLU A 1 68 ? 4.249 -3.611 1.541 1.00 89.88 68 GLU A N 1
ATOM 535 C CA . GLU A 1 68 ? 4.709 -4.523 0.498 1.00 89.88 68 GLU A CA 1
ATOM 536 C C . GLU A 1 68 ? 5.423 -3.789 -0.628 1.00 89.88 68 GLU A C 1
ATOM 538 O O . GLU A 1 68 ? 5.011 -2.711 -1.060 1.00 89.88 68 GLU A O 1
ATOM 543 N N . GLU A 1 69 ? 6.495 -4.413 -1.118 1.00 85.75 69 GLU A N 1
ATOM 544 C CA . GLU A 1 69 ? 7.082 -4.037 -2.395 1.00 85.75 69 GLU A CA 1
ATOM 545 C C . GLU A 1 69 ? 6.067 -4.355 -3.485 1.00 85.75 69 GLU A C 1
ATOM 547 O O . GLU A 1 69 ? 5.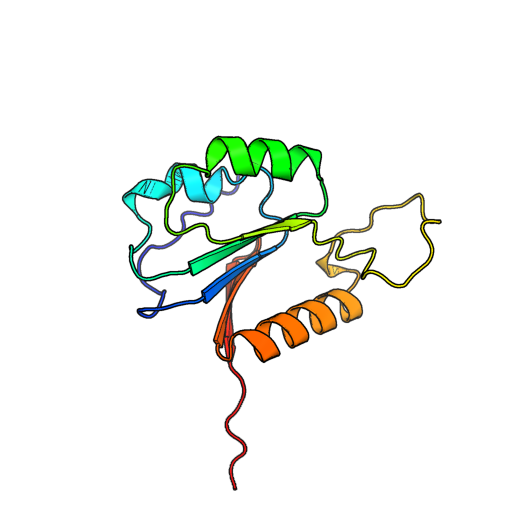709 -5.511 -3.729 1.00 85.75 69 GLU A O 1
ATOM 552 N N . ALA A 1 70 ? 5.582 -3.305 -4.131 1.00 76.06 70 ALA A N 1
ATOM 553 C CA . ALA A 1 70 ? 4.744 -3.419 -5.302 1.00 76.06 70 ALA A CA 1
ATOM 554 C C . ALA A 1 70 ? 5.429 -2.670 -6.431 1.00 76.06 70 ALA A C 1
ATOM 556 O O . ALA A 1 70 ? 5.185 -1.484 -6.677 1.00 76.06 70 ALA A O 1
ATOM 557 N N . ASP A 1 71 ? 6.271 -3.396 -7.157 1.00 64.62 71 ASP A N 1
ATOM 558 C CA . ASP A 1 71 ? 6.744 -2.917 -8.436 1.00 64.62 71 ASP A CA 1
ATOM 559 C C . ASP A 1 71 ? 5.593 -2.993 -9.454 1.00 64.62 71 ASP A C 1
ATOM 561 O O . ASP A 1 71 ? 5.256 -4.023 -10.037 1.00 64.62 71 ASP A O 1
ATOM 565 N N . CYS A 1 72 ? 4.932 -1.861 -9.655 1.00 52.53 72 CYS A N 1
ATOM 566 C CA . CYS A 1 72 ? 3.912 -1.704 -10.684 1.00 52.53 72 CYS A CA 1
ATOM 567 C C . CYS A 1 72 ? 4.499 -1.645 -12.114 1.00 52.53 72 CYS A C 1
ATOM 569 O O . CYS A 1 72 ? 3.741 -1.713 -13.088 1.00 52.53 72 CYS A O 1
ATOM 571 N N . TYR A 1 73 ? 5.826 -1.561 -12.259 1.00 49.16 73 TYR A N 1
ATOM 572 C CA . TYR A 1 73 ? 6.572 -1.760 -13.506 1.00 49.16 73 TYR A CA 1
ATOM 573 C C . TYR A 1 73 ? 7.004 -3.209 -13.722 1.00 49.16 73 TYR A C 1
ATOM 575 O O . TYR A 1 73 ? 7.013 -3.643 -14.874 1.00 49.16 73 TYR A O 1
ATOM 583 N N . TYR A 1 74 ? 7.268 -3.946 -12.646 1.00 52.16 74 TYR A N 1
ATOM 584 C CA . TYR A 1 74 ? 7.575 -5.370 -12.609 1.00 52.16 74 TYR A CA 1
ATOM 585 C C . TYR A 1 74 ? 6.586 -6.112 -11.720 1.00 52.16 74 TYR A C 1
ATOM 587 O O . TYR A 1 74 ? 6.892 -6.577 -10.622 1.00 52.16 74 TYR A O 1
ATOM 595 N N . LEU A 1 75 ? 5.389 -6.339 -12.271 1.00 47.84 75 LEU A N 1
ATOM 596 C CA . LEU A 1 75 ? 4.630 -7.516 -11.858 1.00 47.84 75 LEU A CA 1
ATOM 597 C C . LEU A 1 75 ? 5.586 -8.728 -11.912 1.00 47.84 75 LEU A C 1
ATOM 599 O O . LEU A 1 75 ? 6.385 -8.784 -12.848 1.00 47.84 75 LEU A O 1
ATOM 603 N N . PRO A 1 76 ? 5.507 -9.692 -10.977 1.00 42.72 76 PRO A N 1
ATOM 604 C CA . PRO A 1 76 ? 6.533 -10.719 -10.727 1.00 42.72 76 PRO A CA 1
ATOM 605 C C . PRO A 1 76 ? 6.864 -11.718 -11.869 1.00 42.72 76 PRO A C 1
ATOM 607 O O . PRO A 1 76 ? 7.352 -12.807 -11.593 1.00 42.72 76 PRO A O 1
ATOM 610 N N . TYR A 1 77 ? 6.627 -11.394 -13.146 1.00 43.69 77 TYR A N 1
ATOM 611 C CA . TYR A 1 77 ? 6.822 -12.278 -14.301 1.00 43.69 77 TYR A CA 1
ATOM 612 C C . TYR A 1 77 ? 7.309 -11.593 -15.595 1.00 43.69 77 TYR A C 1
ATOM 614 O O . TYR A 1 77 ? 7.101 -12.148 -16.672 1.00 43.69 77 TYR A O 1
ATOM 622 N N . LEU A 1 78 ? 7.948 -10.420 -15.551 1.00 34.19 78 LEU A N 1
ATOM 623 C CA . LEU A 1 78 ? 8.666 -9.898 -16.725 1.00 34.19 78 L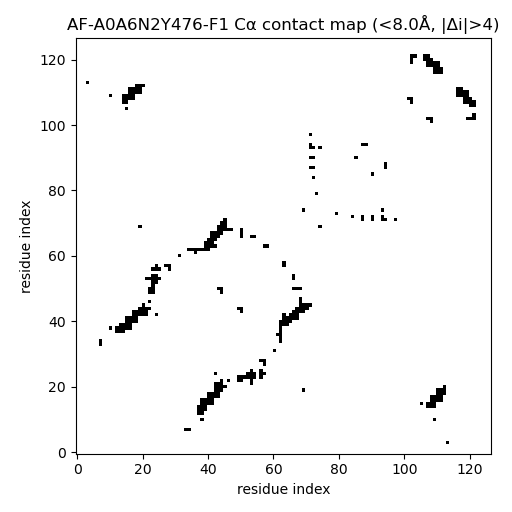EU A CA 1
ATOM 624 C C . LEU A 1 78 ? 10.110 -9.526 -16.381 1.00 34.19 78 LEU A C 1
ATOM 626 O O . LEU A 1 78 ? 10.417 -9.141 -15.263 1.00 34.19 78 LEU A O 1
ATOM 630 N N . ASP A 1 79 ? 10.989 -9.756 -17.346 1.00 39.59 79 ASP A N 1
ATOM 631 C CA . ASP A 1 79 ? 12.448 -9.790 -17.243 1.00 39.59 79 ASP A CA 1
ATOM 632 C C . ASP A 1 79 ? 13.073 -8.428 -16.889 1.00 39.59 79 ASP A C 1
ATOM 634 O O . ASP A 1 79 ? 12.713 -7.431 -17.509 1.00 39.59 79 ASP A O 1
ATOM 638 N N . LYS A 1 80 ? 14.001 -8.404 -15.915 1.00 45.09 80 LYS A N 1
ATOM 639 C CA . LYS A 1 80 ? 14.560 -7.246 -15.166 1.00 45.09 80 LYS A CA 1
ATOM 640 C C . LYS A 1 80 ? 15.388 -6.235 -15.999 1.00 45.09 80 LYS A C 1
ATOM 642 O O . LYS A 1 80 ? 16.314 -5.616 -15.482 1.00 45.09 80 LYS A O 1
ATOM 647 N N . SER A 1 81 ? 15.096 -6.042 -17.279 1.00 43.53 81 SER A N 1
ATOM 648 C CA . SER A 1 81 ? 15.973 -5.393 -18.259 1.00 43.53 81 SER A CA 1
ATOM 649 C C . SER A 1 81 ? 15.512 -4.008 -18.747 1.00 43.53 81 SER A C 1
ATOM 651 O O . SER A 1 81 ? 15.505 -3.772 -19.955 1.00 43.53 81 SER A O 1
ATOM 653 N N . PHE A 1 82 ? 15.113 -3.073 -17.874 1.00 45.62 82 PHE A N 1
ATOM 654 C CA . PHE A 1 82 ? 14.736 -1.724 -18.337 1.00 45.62 82 PHE A CA 1
ATOM 655 C C . PHE A 1 82 ? 15.263 -0.596 -17.441 1.00 45.62 82 PHE A C 1
ATOM 657 O O . PHE A 1 82 ? 14.851 -0.461 -16.293 1.00 45.62 82 PHE A O 1
ATOM 664 N N . ASP A 1 83 ? 16.106 0.254 -18.036 1.00 46.97 83 ASP A N 1
ATOM 665 C CA . ASP A 1 83 ? 16.805 1.397 -17.425 1.00 46.97 83 ASP A CA 1
ATOM 666 C C . ASP A 1 83 ? 15.945 2.670 -17.249 1.00 46.97 83 ASP A C 1
ATOM 668 O O . ASP A 1 83 ? 16.426 3.672 -16.727 1.00 46.97 83 ASP A O 1
ATOM 672 N N . ASN A 1 84 ? 14.665 2.660 -17.655 1.00 48.47 84 ASN A N 1
ATOM 673 C CA . ASN A 1 84 ? 13.784 3.836 -17.592 1.00 48.47 84 ASN A CA 1
ATOM 674 C C . ASN A 1 84 ? 12.518 3.586 -16.750 1.00 48.47 84 ASN A C 1
ATOM 676 O O . ASN A 1 84 ? 11.580 2.897 -17.162 1.00 48.47 84 ASN A O 1
ATOM 680 N N . LEU A 1 85 ? 12.477 4.214 -15.573 1.00 48.34 85 LEU A N 1
ATOM 681 C CA . LEU A 1 85 ? 11.339 4.246 -14.649 1.00 48.34 85 LEU A CA 1
ATOM 682 C C . LEU A 1 85 ? 10.291 5.280 -15.122 1.00 48.34 85 LEU A C 1
ATOM 684 O O . LEU A 1 85 ? 10.319 6.441 -14.719 1.00 48.34 85 LEU A O 1
ATOM 688 N N . GLU A 1 86 ? 9.365 4.897 -16.006 1.00 51.34 86 GLU A N 1
ATOM 689 C CA . GLU A 1 86 ? 8.258 5.782 -16.422 1.00 51.34 86 GLU A CA 1
ATOM 690 C C . GLU A 1 86 ? 7.089 5.776 -15.425 1.00 51.34 86 GLU A C 1
ATOM 692 O O . GLU A 1 86 ? 6.542 4.703 -15.251 1.00 51.34 86 GLU A O 1
ATOM 697 N N . PRO A 1 87 ? 6.579 6.917 -14.911 1.00 49.81 87 PRO A N 1
ATOM 698 C CA . PRO A 1 87 ? 5.517 7.004 -13.894 1.00 49.81 87 PRO A CA 1
ATOM 699 C C . PRO A 1 87 ? 4.298 6.069 -14.054 1.00 49.81 87 PRO A C 1
ATOM 701 O O . PRO A 1 87 ? 3.720 5.949 -15.134 1.00 49.81 87 PRO A O 1
ATOM 704 N N . LEU A 1 88 ? 3.827 5.515 -12.930 1.00 54.22 88 LEU A N 1
ATOM 705 C CA . LEU A 1 88 ? 2.740 4.536 -12.777 1.00 54.22 88 LEU A CA 1
ATOM 706 C C . LEU A 1 88 ? 1.506 4.766 -13.668 1.00 54.22 88 LEU A C 1
ATOM 708 O O . LEU A 1 88 ? 0.999 3.838 -14.298 1.00 54.22 88 LEU A O 1
ATOM 712 N N . TYR A 1 89 ? 1.023 6.006 -13.764 1.00 53.44 89 TYR A N 1
ATOM 713 C CA . TYR A 1 89 ? -0.176 6.345 -14.543 1.00 53.44 89 TYR A CA 1
ATOM 714 C C . TYR A 1 89 ? -0.010 6.140 -16.062 1.00 53.44 89 TYR A C 1
ATOM 716 O O . TYR A 1 89 ? -1.006 6.110 -16.793 1.00 53.44 89 TYR A O 1
ATOM 724 N N . LYS A 1 90 ? 1.228 5.987 -16.553 1.00 54.28 90 LYS A N 1
ATOM 725 C CA . LYS A 1 90 ? 1.534 5.669 -17.953 1.00 54.28 90 LYS A CA 1
ATOM 726 C C . LYS A 1 90 ? 1.455 4.164 -18.243 1.00 54.28 90 LYS A C 1
ATOM 728 O O . LYS A 1 90 ? 1.049 3.798 -19.344 1.00 54.28 90 LYS A O 1
ATOM 733 N N . LYS A 1 91 ? 1.704 3.283 -17.261 1.00 60.38 91 LYS A N 1
ATOM 734 C CA . LYS A 1 91 ? 1.604 1.810 -17.406 1.00 60.38 91 LYS A CA 1
ATOM 735 C C . LYS A 1 91 ? 0.245 1.269 -16.942 1.00 60.38 91 LYS A C 1
ATOM 737 O O . LYS A 1 91 ? 0.127 0.467 -16.018 1.00 60.38 91 LYS A O 1
ATOM 742 N N . LYS A 1 92 ? -0.815 1.726 -17.619 1.00 64.94 92 LYS A N 1
ATOM 743 C CA . LYS A 1 92 ? -2.218 1.505 -17.220 1.00 64.94 92 LYS A CA 1
ATOM 744 C C . LYS A 1 92 ? -2.579 0.028 -16.999 1.00 64.94 92 LYS A C 1
ATOM 746 O O . LYS A 1 92 ? -3.246 -0.283 -16.019 1.00 64.94 92 LYS A O 1
ATOM 751 N N . LYS A 1 93 ? -2.152 -0.891 -17.877 1.00 69.88 93 LYS A N 1
ATOM 752 C CA . LYS A 1 93 ? -2.568 -2.309 -17.838 1.00 69.88 93 LYS A CA 1
ATOM 753 C C . LYS A 1 93 ? -2.123 -3.025 -16.556 1.00 69.88 93 LYS A C 1
ATOM 755 O O . LYS A 1 93 ? -2.940 -3.674 -15.910 1.00 69.88 93 LYS A O 1
ATOM 760 N N . GLN A 1 94 ? -0.857 -2.887 -16.180 1.00 69.81 94 GLN A N 1
ATOM 761 C CA . GLN A 1 94 ? -0.264 -3.567 -15.028 1.00 69.81 94 GLN A CA 1
ATOM 762 C C . GLN A 1 94 ? -0.882 -3.080 -13.715 1.00 69.81 94 GLN A C 1
ATOM 764 O O . GLN A 1 94 ? -1.266 -3.885 -12.865 1.00 69.81 94 GLN A O 1
ATOM 769 N N . LEU A 1 95 ? -1.077 -1.763 -13.599 1.00 72.50 95 LEU A N 1
ATOM 770 C CA . LEU A 1 95 ? -1.818 -1.160 -12.495 1.00 72.50 95 LEU A CA 1
ATOM 771 C C . LEU A 1 95 ? -3.231 -1.749 -12.381 1.00 72.50 95 LEU A C 1
ATOM 773 O O . LEU A 1 95 ? -3.643 -2.163 -11.297 1.00 72.50 95 LEU A O 1
ATOM 777 N N . TYR A 1 96 ? -3.958 -1.854 -13.501 1.00 73.94 96 TYR A N 1
ATOM 778 C CA . TYR A 1 96 ? -5.292 -2.460 -13.512 1.00 73.94 96 TYR A CA 1
ATOM 779 C C . TYR A 1 96 ? -5.285 -3.926 -13.062 1.00 73.94 96 TYR A C 1
ATOM 781 O O . TYR A 1 96 ? -6.225 -4.356 -12.395 1.00 73.94 96 TYR A O 1
ATOM 789 N N . GLU A 1 97 ? -4.271 -4.716 -13.407 1.00 78.81 97 GLU A N 1
ATOM 790 C CA . GLU A 1 97 ? -4.167 -6.118 -12.981 1.00 78.81 97 GLU A CA 1
ATOM 791 C C . GLU A 1 97 ? -3.907 -6.246 -11.475 1.00 78.81 97 GLU A C 1
ATOM 793 O O . GLU A 1 97 ? -4.574 -7.040 -10.804 1.00 78.81 97 GLU A O 1
ATOM 798 N N . TYR A 1 98 ? -2.999 -5.439 -10.920 1.00 78.44 98 TYR A N 1
ATOM 799 C CA . TYR A 1 98 ? -2.757 -5.394 -9.476 1.00 78.44 98 TYR A CA 1
ATOM 800 C C . TYR A 1 98 ? -4.019 -4.964 -8.713 1.00 78.44 98 TYR A C 1
ATOM 802 O O . TYR A 1 98 ? -4.468 -5.667 -7.802 1.00 78.44 98 TYR A O 1
ATOM 810 N N . MET A 1 99 ? -4.679 -3.890 -9.160 1.00 79.31 99 MET A N 1
ATOM 811 C CA . MET A 1 99 ? -5.948 -3.431 -8.584 1.00 79.31 99 MET A CA 1
ATOM 812 C C . MET A 1 99 ? -7.040 -4.509 -8.643 1.00 79.31 99 MET A C 1
ATOM 814 O O . MET A 1 99 ? -7.791 -4.675 -7.682 1.00 79.31 99 MET A O 1
ATOM 818 N N . GLN A 1 100 ? -7.129 -5.277 -9.734 1.00 81.56 100 GLN A N 1
ATOM 819 C CA . GLN A 1 100 ? -8.072 -6.394 -9.852 1.00 81.56 100 GLN A CA 1
ATOM 820 C C . GLN A 1 100 ? -7.762 -7.524 -8.867 1.00 81.56 100 GLN A C 1
ATOM 822 O O . GLN A 1 100 ? -8.682 -8.045 -8.235 1.00 81.56 100 GLN A O 1
ATOM 827 N N . LYS A 1 101 ? -6.490 -7.898 -8.690 1.00 81.88 101 LYS A N 1
ATOM 828 C CA . LYS A 1 101 ? -6.079 -8.900 -7.690 1.00 81.88 101 LYS A CA 1
ATOM 829 C C . LYS A 1 101 ? -6.436 -8.445 -6.276 1.00 81.88 101 LYS A C 1
ATOM 831 O O . LYS A 1 101 ? -7.052 -9.208 -5.528 1.00 81.88 101 LYS A O 1
ATOM 836 N N . TYR A 1 102 ? -6.137 -7.191 -5.939 1.00 81.38 102 TYR A N 1
ATOM 837 C CA . TYR A 1 102 ? -6.478 -6.622 -4.638 1.00 81.38 102 TYR A CA 1
ATOM 838 C C . TYR A 1 102 ? -7.998 -6.580 -4.424 1.00 81.38 102 TYR A C 1
ATOM 840 O O . TYR A 1 102 ? -8.488 -7.022 -3.382 1.00 81.38 102 TYR A O 1
ATOM 848 N N . LEU A 1 103 ? -8.772 -6.165 -5.436 1.00 82.94 103 LEU A N 1
ATOM 849 C CA . LEU A 1 103 ? -10.237 -6.221 -5.403 1.00 82.94 103 LEU A CA 1
ATOM 850 C C . LEU A 1 103 ? -10.744 -7.647 -5.186 1.00 82.94 103 LEU A C 1
ATOM 852 O O . LEU A 1 103 ? -11.686 -7.871 -4.423 1.00 82.94 103 LEU A O 1
ATOM 856 N N . ASN A 1 104 ? -10.129 -8.621 -5.855 1.00 84.50 104 ASN A N 1
ATOM 857 C CA . ASN A 1 104 ? -10.502 -10.023 -5.757 1.00 84.50 104 ASN A CA 1
ATOM 858 C C . ASN A 1 104 ? -10.318 -10.568 -4.343 1.00 84.50 104 ASN A C 1
ATOM 860 O O . ASN A 1 104 ? -11.238 -11.228 -3.855 1.00 84.50 104 ASN A O 1
ATOM 864 N N . LYS A 1 105 ? -9.217 -10.205 -3.679 1.00 84.31 105 LYS A N 1
ATOM 865 C CA . LYS A 1 105 ? -8.919 -10.544 -2.280 1.00 84.31 105 LYS A CA 1
ATOM 866 C C . LYS A 1 105 ? -9.830 -9.816 -1.283 1.00 84.31 105 LYS A C 1
ATOM 868 O O . LYS A 1 105 ? -10.219 -10.392 -0.272 1.00 84.31 105 LYS A O 1
ATOM 873 N N . ASN A 1 106 ? -10.181 -8.557 -1.555 1.00 79.31 106 ASN A N 1
ATOM 874 C CA . ASN A 1 106 ? -10.750 -7.661 -0.543 1.00 79.31 106 ASN A CA 1
ATOM 875 C C . ASN A 1 106 ? -12.232 -7.289 -0.726 1.00 79.31 106 ASN A C 1
ATOM 877 O O . ASN A 1 106 ? -12.818 -6.751 0.207 1.00 79.31 106 ASN A O 1
ATOM 881 N N . ASN A 1 107 ? -12.865 -7.630 -1.857 1.00 80.25 107 ASN A N 1
ATOM 882 C CA . ASN A 1 107 ? -14.262 -7.340 -2.255 1.00 80.25 107 ASN A CA 1
ATOM 883 C C . ASN A 1 107 ? -14.630 -5.851 -2.421 1.00 80.25 107 ASN A C 1
ATOM 885 O O . ASN A 1 107 ? -15.406 -5.510 -3.322 1.00 80.25 107 ASN A O 1
ATOM 889 N N . LEU A 1 108 ? -14.084 -4.986 -1.573 1.00 78.56 108 LEU A N 1
ATOM 890 C CA . LEU A 1 108 ? -14.197 -3.535 -1.580 1.00 78.56 108 LEU A CA 1
ATOM 891 C C . LEU A 1 108 ? -12.880 -2.968 -1.053 1.00 78.56 108 LEU A C 1
ATOM 893 O O . LEU A 1 108 ? -12.393 -3.427 -0.019 1.00 78.56 108 LEU A O 1
ATOM 897 N N . PHE A 1 109 ? -12.324 -1.978 -1.740 1.00 78.75 109 PHE A N 1
ATOM 898 C CA . PHE A 1 109 ? -11.198 -1.223 -1.210 1.00 78.75 109 PHE A CA 1
ATOM 899 C C . PHE A 1 109 ? -11.214 0.240 -1.641 1.00 78.75 109 PHE A C 1
ATOM 901 O O . PHE A 1 109 ? -11.863 0.608 -2.623 1.00 78.75 109 PHE A O 1
ATOM 908 N N . TYR A 1 110 ? -10.484 1.053 -0.888 1.00 77.75 110 TYR A N 1
ATOM 909 C CA . TYR A 1 110 ? -10.192 2.445 -1.201 1.00 77.75 110 TYR A CA 1
ATOM 910 C C . TYR A 1 110 ? -8.767 2.538 -1.742 1.00 77.75 110 TYR A C 1
ATOM 912 O O . TYR A 1 110 ? -7.865 1.934 -1.167 1.00 77.75 110 TYR A O 1
ATOM 920 N N . LEU A 1 111 ? -8.579 3.272 -2.834 1.00 70.44 111 LEU A N 1
ATOM 921 C CA . LEU A 1 111 ? -7.281 3.553 -3.436 1.00 70.44 111 LEU A CA 1
ATOM 922 C C . LEU A 1 111 ? -6.937 5.021 -3.221 1.00 70.44 111 LEU A C 1
ATOM 924 O O . LEU A 1 111 ? -7.734 5.885 -3.589 1.00 70.44 111 LEU A O 1
ATOM 928 N N . THR A 1 112 ? -5.753 5.303 -2.699 1.00 68.00 112 THR A N 1
ATOM 929 C CA . THR A 1 112 ? -5.209 6.661 -2.616 1.00 68.00 112 THR A CA 1
ATOM 930 C C . THR A 1 112 ? -4.099 6.841 -3.645 1.00 68.00 112 THR A C 1
ATOM 932 O O . THR A 1 112 ? -3.363 5.912 -3.971 1.00 68.00 112 THR A O 1
ATOM 935 N N . THR A 1 113 ? -4.038 8.037 -4.223 1.00 63.66 113 THR A N 1
ATOM 936 C CA . THR A 1 113 ? -2.947 8.505 -5.086 1.00 63.66 113 THR A CA 1
ATOM 937 C C . THR A 1 113 ? -2.693 9.975 -4.759 1.00 63.66 113 THR A C 1
ATOM 939 O O . THR A 1 113 ? -3.573 10.641 -4.208 1.00 63.66 113 THR A O 1
ATOM 942 N N . HIS A 1 114 ? -1.565 10.542 -5.192 1.00 52.81 114 HIS A N 1
ATOM 943 C CA . HIS A 1 114 ? -1.336 11.993 -5.105 1.00 52.81 114 HIS A CA 1
ATOM 944 C C . HIS A 1 114 ? -2.445 12.856 -5.755 1.00 52.81 114 HIS A C 1
ATOM 946 O O . HIS A 1 114 ? -2.500 14.056 -5.507 1.00 52.81 114 HIS A O 1
ATOM 952 N N . ALA A 1 115 ? -3.331 12.278 -6.575 1.00 40.47 115 ALA A N 1
ATOM 953 C CA . ALA A 1 115 ? -4.433 12.978 -7.234 1.00 40.47 115 ALA A CA 1
ATOM 954 C C . ALA A 1 115 ? -5.803 12.815 -6.539 1.00 40.47 115 ALA A C 1
ATOM 956 O O . ALA A 1 115 ? -6.778 13.410 -6.997 1.00 40.47 115 ALA A O 1
ATOM 957 N N . GLY A 1 116 ? -5.908 12.021 -5.465 1.00 52.47 116 GLY A N 1
ATOM 958 C CA . GLY A 1 116 ? -7.157 11.823 -4.723 1.00 52.47 116 GLY A CA 1
ATOM 959 C C . GLY A 1 116 ? -7.459 10.370 -4.354 1.00 52.47 116 GLY A C 1
ATOM 960 O O . GLY A 1 116 ? -6.631 9.471 -4.524 1.00 52.47 116 GLY A O 1
ATOM 961 N N . MET A 1 117 ? -8.671 10.161 -3.834 1.00 67.94 117 MET A N 1
ATOM 962 C CA . MET A 1 117 ? -9.155 8.885 -3.307 1.00 67.94 117 MET A CA 1
ATOM 963 C C . MET A 1 117 ? -10.258 8.291 -4.188 1.00 67.94 117 MET A C 1
ATOM 965 O O . MET A 1 117 ? -11.219 8.969 -4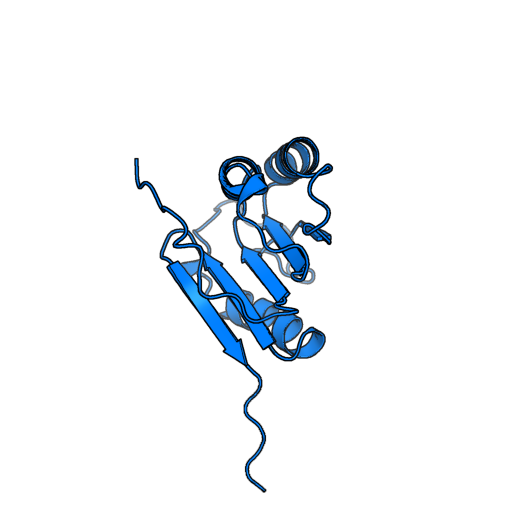.547 1.00 67.94 117 MET A O 1
ATOM 969 N N . PHE A 1 118 ? -10.150 7.000 -4.487 1.00 68.88 118 PHE A N 1
ATOM 970 C CA . PHE A 1 118 ? -11.105 6.236 -5.285 1.00 68.88 118 PHE A CA 1
ATOM 971 C C . PHE A 1 118 ? -11.664 5.063 -4.479 1.00 68.88 118 PHE A C 1
ATOM 973 O O . PHE A 1 118 ? -10.976 4.500 -3.633 1.00 68.88 118 PHE A O 1
ATOM 980 N N . VAL A 1 119 ? -12.898 4.647 -4.775 1.00 73.62 119 VAL A N 1
ATOM 981 C CA . VAL A 1 119 ? -13.529 3.466 -4.161 1.00 73.62 119 VAL A CA 1
ATOM 982 C C . VAL A 1 119 ? -13.778 2.411 -5.231 1.00 73.62 119 VAL A C 1
ATOM 984 O O . VAL A 1 119 ? -14.457 2.670 -6.224 1.00 73.62 119 VAL A O 1
ATOM 987 N N . ALA A 1 120 ? -13.265 1.202 -5.020 1.00 74.94 120 ALA A N 1
ATOM 988 C CA . ALA A 1 120 ? -13.416 0.074 -5.930 1.00 74.94 120 ALA A CA 1
ATOM 989 C C . ALA A 1 120 ? -14.203 -1.057 -5.263 1.00 74.94 120 ALA A C 1
ATOM 991 O O . ALA A 1 120 ? -13.803 -1.589 -4.230 1.00 74.94 120 ALA A O 1
ATOM 992 N N . ARG A 1 121 ? -15.316 -1.465 -5.882 1.00 79.94 121 ARG A N 1
ATOM 993 C CA . ARG A 1 121 ? -16.202 -2.531 -5.393 1.00 79.94 121 ARG A CA 1
ATOM 994 C C . ARG A 1 121 ? -16.483 -3.540 -6.498 1.00 79.94 121 ARG A C 1
ATOM 996 O O . ARG A 1 121 ? -16.776 -3.146 -7.626 1.00 79.94 121 ARG A O 1
ATOM 1003 N N . LYS A 1 122 ? -16.507 -4.836 -6.171 1.00 77.81 122 LYS A N 1
ATOM 1004 C CA . LYS A 1 122 ? -17.074 -5.837 -7.087 1.00 77.81 122 LYS A CA 1
ATOM 1005 C C . LYS A 1 122 ? -18.548 -5.512 -7.334 1.00 77.81 122 LYS A C 1
ATOM 1007 O O . LYS A 1 122 ? -19.338 -5.449 -6.388 1.00 77.81 122 LYS A O 1
ATOM 1012 N N . ARG A 1 123 ? -18.939 -5.335 -8.599 1.00 70.56 123 ARG A N 1
ATOM 1013 C CA . ARG A 1 123 ? -20.362 -5.289 -8.958 1.00 70.56 123 ARG A CA 1
ATOM 1014 C C . ARG A 1 123 ? -20.992 -6.619 -8.547 1.00 70.56 123 ARG A C 1
ATOM 1016 O O . ARG A 1 123 ? -20.478 -7.679 -8.903 1.00 70.56 123 ARG A O 1
ATOM 1023 N N . LYS A 1 124 ? -22.102 -6.576 -7.804 1.00 58.03 124 LYS A N 1
ATOM 1024 C CA . LYS A 1 124 ? -22.973 -7.752 -7.707 1.00 58.03 124 LYS A CA 1
ATOM 1025 C C . LYS A 1 124 ? -23.438 -8.040 -9.136 1.00 58.03 124 LYS A C 1
ATOM 1027 O O . LYS A 1 124 ? -23.939 -7.125 -9.784 1.00 58.03 124 LYS A O 1
ATOM 1032 N N . LYS A 1 125 ? -23.232 -9.260 -9.648 1.00 45.38 125 LYS A N 1
ATOM 1033 C CA . LYS A 1 125 ? -23.916 -9.676 -10.879 1.00 45.38 125 LYS A CA 1
ATOM 1034 C C . LYS A 1 125 ? -25.413 -9.517 -10.607 1.00 45.38 125 LYS A C 1
ATOM 1036 O O . LYS A 1 125 ? -25.920 -10.178 -9.702 1.00 45.38 125 LYS A O 1
ATOM 1041 N N . CYS A 1 126 ? -26.082 -8.619 -11.327 1.00 39.81 126 CYS A N 1
ATOM 1042 C CA . CYS A 1 126 ? -27.532 -8.690 -11.437 1.00 39.81 126 CYS A CA 1
ATOM 1043 C C . CYS A 1 126 ? -27.822 -10.057 -12.067 1.00 39.81 126 CYS A C 1
ATOM 1045 O O . CYS A 1 126 ? -27.281 -10.355 -13.134 1.00 39.81 126 CYS A O 1
ATOM 1047 N N . ARG A 1 127 ? -28.513 -10.919 -11.320 1.00 38.81 127 ARG A N 1
ATOM 1048 C CA . ARG A 1 127 ? -29.097 -12.140 -11.874 1.00 38.81 127 ARG A CA 1
ATOM 1049 C C . ARG A 1 127 ? -30.301 -11.758 -12.713 1.00 38.81 127 ARG A C 1
ATOM 1051 O O . ARG A 1 127 ? -30.981 -10.793 -12.300 1.00 38.81 127 ARG A O 1
#

Organism: NCBI:txid1547

Mean predicted aligned error: 9.5 Å

Radius of gyration: 15.15 Å; Cα contacts (8 Å, |Δi|>4): 174; chains: 1; bounding box: 46×34×34 Å